Protein AF-A0A1F6KC08-F1 (afdb_monomer_lite)

Secondary structure (DSSP, 8-state):
---SHHHHHHHHHHHHHHHHHHHHHHHHHHHHHHHHHH--HHHHHHHHHHHHHHHHTTSS-HHHHHHHHHHHHHHHTTS---------------

Foldseek 3Di:
DDPDPVSVVVVVVVVVVCVVLVVLVVVLVVLLVVCLVPVDPVSLVVSLVSLVVCCVVVSDPPVVSVVSNVVSVVSNPVPDDDDDPPDDPDDDDD

pLDDT: mean 85.04, std 18.49, range [41.59, 97.5]

Sequence (94 aa):
MPVIKSAKKKLRKDRKREKENNKFENILKTLIKKAKKIKTEKAIIQAVRTADKAAKKRIIHKNKASRLKSQLYKLIAKTPKAAVKTTSKKTPKK

Radius of gyration: 20.34 Å; chains: 1; bounding box: 41×53×54 Å

Structure (mmCIF, N/CA/C/O backbone):
data_AF-A0A1F6KC08-F1
#
_entry.id   AF-A0A1F6KC08-F1
#
loop_
_atom_site.group_PDB
_atom_site.id
_atom_site.type_symbol
_atom_site.label_atom_id
_atom_site.label_alt_id
_atom_site.label_comp_id
_atom_site.label_asym_id
_atom_site.label_entity_id
_atom_site.label_seq_id
_atom_site.pdbx_PDB_ins_code
_atom_site.Cartn_x
_atom_site.Cartn_y
_atom_site.Cartn_z
_atom_site.occupancy
_atom_site.B_iso_or_equiv
_atom_site.auth_seq_id
_atom_site.auth_comp_id
_atom_site.auth_asym_id
_atom_site.auth_atom_id
_atom_site.pdbx_PDB_model_num
ATOM 1 N N . MET A 1 1 ? 8.601 -18.371 -22.245 1.00 74.50 1 MET A N 1
ATOM 2 C CA . MET A 1 1 ? 9.664 -17.344 -22.079 1.00 74.50 1 MET A CA 1
ATOM 3 C C . MET A 1 1 ? 9.393 -16.163 -23.007 1.00 74.50 1 MET A C 1
ATOM 5 O O . MET A 1 1 ? 8.761 -16.374 -24.034 1.00 74.50 1 MET A O 1
ATOM 9 N N . PRO A 1 2 ? 9.829 -14.932 -22.685 1.00 87.56 2 PRO A N 1
ATOM 10 C CA . PRO A 1 2 ? 9.613 -13.790 -23.566 1.00 87.56 2 PRO A CA 1
ATOM 11 C C . PRO A 1 2 ? 10.524 -13.879 -24.795 1.00 87.56 2 PRO A C 1
ATOM 13 O O . PRO A 1 2 ? 11.747 -13.868 -24.659 1.00 87.56 2 PRO A O 1
ATOM 16 N N . VAL A 1 3 ? 9.925 -13.934 -25.983 1.00 91.81 3 VAL A N 1
ATOM 17 C CA . VAL A 1 3 ? 10.651 -14.041 -27.259 1.00 91.81 3 VAL A CA 1
ATOM 18 C C . VAL A 1 3 ? 11.137 -12.660 -27.723 1.00 91.81 3 VAL A C 1
ATOM 20 O O . VAL A 1 3 ? 12.311 -12.470 -28.031 1.00 91.81 3 VAL A O 1
ATOM 23 N N . ILE A 1 4 ? 10.266 -11.650 -27.648 1.00 95.94 4 ILE A N 1
ATOM 24 C CA . ILE A 1 4 ? 10.526 -10.283 -28.126 1.00 95.94 4 ILE A CA 1
ATOM 25 C C . ILE A 1 4 ? 11.359 -9.480 -27.105 1.00 95.94 4 ILE A C 1
ATOM 27 O O . ILE A 1 4 ? 11.174 -9.596 -25.888 1.00 95.94 4 ILE A O 1
ATOM 31 N N . LYS A 1 5 ? 12.251 -8.596 -27.585 1.00 95.75 5 LYS A N 1
ATOM 32 C CA . LYS A 1 5 ? 13.104 -7.718 -26.748 1.00 95.75 5 LYS A CA 1
ATOM 33 C C . LYS A 1 5 ? 12.296 -6.901 -25.721 1.00 95.75 5 LYS A C 1
ATOM 35 O O . LYS A 1 5 ? 12.693 -6.794 -24.556 1.00 95.75 5 LYS A O 1
ATOM 40 N N . SER A 1 6 ? 11.140 -6.365 -26.122 1.00 95.56 6 SER A N 1
ATOM 41 C CA . SER A 1 6 ? 10.224 -5.608 -25.253 1.00 95.56 6 SER A CA 1
ATOM 42 C C . SER A 1 6 ? 9.660 -6.470 -24.119 1.00 95.56 6 SER A C 1
ATOM 44 O O . SER A 1 6 ? 9.638 -6.036 -22.965 1.00 95.56 6 SER A O 1
ATOM 46 N N . ALA A 1 7 ? 9.301 -7.720 -24.413 1.00 96.19 7 ALA A N 1
ATOM 47 C CA . ALA A 1 7 ? 8.785 -8.670 -23.438 1.00 96.19 7 ALA A CA 1
ATOM 48 C C . ALA A 1 7 ? 9.860 -9.063 -22.406 1.00 96.19 7 ALA A C 1
ATOM 50 O O . ALA A 1 7 ? 9.593 -9.060 -21.203 1.00 96.19 7 ALA A O 1
ATOM 51 N N . LYS A 1 8 ? 11.115 -9.276 -22.838 1.00 95.69 8 LYS A N 1
ATOM 52 C CA . LYS A 1 8 ? 12.259 -9.501 -21.928 1.00 95.69 8 LYS A CA 1
ATOM 53 C C . LYS A 1 8 ? 12.498 -8.295 -21.006 1.00 95.69 8 LYS A C 1
ATOM 55 O O . LYS A 1 8 ? 12.804 -8.452 -19.823 1.00 95.69 8 LYS A O 1
ATOM 60 N N . LYS A 1 9 ? 12.340 -7.066 -21.516 1.00 95.94 9 LYS A N 1
ATOM 61 C CA . LYS A 1 9 ? 12.429 -5.828 -20.713 1.00 95.94 9 LYS A CA 1
ATOM 62 C C . LYS A 1 9 ? 11.274 -5.708 -19.714 1.00 95.94 9 LYS A C 1
ATOM 64 O O . LYS A 1 9 ? 11.521 -5.341 -18.567 1.00 95.94 9 LYS A O 1
ATOM 69 N N . LYS A 1 10 ? 10.044 -6.029 -20.124 1.00 96.44 10 LYS A N 1
ATOM 70 C CA . LYS A 1 10 ? 8.860 -6.017 -19.255 1.00 96.44 10 LYS A CA 1
ATOM 71 C C . LYS A 1 10 ? 9.023 -6.985 -18.083 1.00 96.44 10 LYS A C 1
ATOM 73 O O . LYS A 1 10 ? 8.938 -6.544 -16.945 1.00 96.44 10 LYS A O 1
ATOM 78 N N . LEU A 1 11 ? 9.420 -8.231 -18.351 1.00 96.06 11 LEU A N 1
ATOM 79 C CA . LEU A 1 11 ? 9.671 -9.240 -17.316 1.00 96.06 11 LEU A CA 1
ATOM 80 C C . LEU A 1 11 ? 10.692 -8.762 -16.268 1.00 96.06 11 LEU A C 1
ATOM 82 O O . LEU A 1 11 ? 10.461 -8.910 -15.070 1.00 96.06 11 LEU A O 1
ATOM 86 N N . ARG A 1 12 ? 11.796 -8.126 -16.688 1.00 95.50 12 ARG A N 1
ATOM 87 C CA . ARG A 1 12 ? 12.783 -7.552 -15.751 1.00 95.50 12 ARG A CA 1
ATOM 88 C C . ARG A 1 12 ? 12.187 -6.447 -14.872 1.00 95.50 12 ARG A C 1
ATOM 90 O O . ARG A 1 12 ? 12.443 -6.417 -13.670 1.00 95.50 12 ARG A O 1
ATOM 97 N N . LYS A 1 13 ? 11.392 -5.544 -15.458 1.00 96.94 13 LYS A N 1
ATOM 98 C CA . LYS A 1 13 ? 10.722 -4.460 -14.719 1.00 96.94 13 LYS A CA 1
ATOM 99 C C . LYS A 1 13 ? 9.697 -5.002 -13.729 1.00 96.94 13 LYS A C 1
ATOM 101 O O . LYS A 1 13 ? 9.634 -4.516 -12.603 1.00 96.94 13 LYS A O 1
ATOM 106 N N . ASP A 1 14 ? 8.924 -5.998 -14.140 1.00 96.56 14 ASP A N 1
ATOM 107 C CA . ASP A 1 14 ? 7.856 -6.561 -13.323 1.00 96.56 14 ASP A CA 1
ATOM 108 C C . ASP A 1 14 ? 8.427 -7.297 -12.110 1.00 96.56 14 ASP A C 1
ATOM 110 O O . ASP A 1 14 ? 7.997 -7.007 -11.001 1.00 96.56 14 ASP A O 1
ATOM 114 N N . ARG A 1 15 ? 9.506 -8.081 -12.268 1.00 96.62 15 ARG A N 1
ATOM 115 C CA . ARG A 1 15 ? 10.229 -8.693 -11.132 1.00 96.62 15 ARG A CA 1
ATOM 116 C C . ARG A 1 15 ? 10.691 -7.668 -10.090 1.00 96.62 15 ARG A C 1
ATOM 118 O O . ARG A 1 15 ? 10.576 -7.897 -8.888 1.00 96.62 15 ARG A O 1
ATOM 125 N N . LYS A 1 16 ? 11.215 -6.519 -10.537 1.00 96.94 16 LYS A N 1
ATOM 126 C CA . LYS A 1 16 ? 11.648 -5.445 -9.626 1.00 96.94 16 LYS A CA 1
ATOM 127 C C . LYS A 1 16 ? 10.459 -4.850 -8.864 1.00 96.94 16 LYS A C 1
ATOM 129 O O . LYS A 1 16 ? 10.514 -4.730 -7.643 1.00 96.94 16 LYS A O 1
ATOM 134 N N . ARG A 1 17 ? 9.381 -4.514 -9.579 1.00 96.50 17 ARG A N 1
AT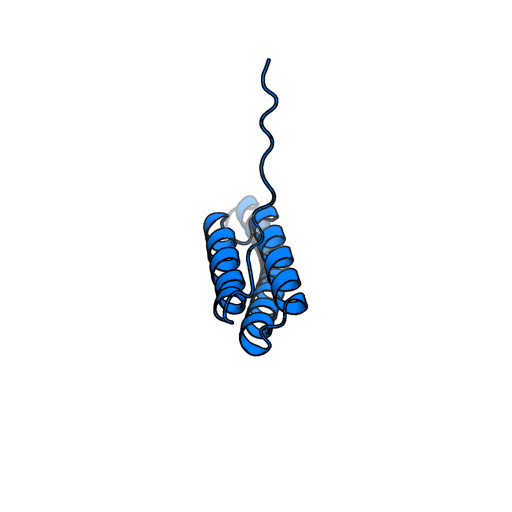OM 135 C CA . ARG A 1 17 ? 8.156 -3.949 -8.988 1.00 96.50 17 ARG A CA 1
ATOM 136 C C . ARG A 1 17 ? 7.484 -4.921 -8.031 1.00 96.50 17 ARG A C 1
ATOM 138 O O . ARG A 1 17 ? 7.040 -4.513 -6.968 1.00 96.50 17 ARG A O 1
ATOM 145 N N . GLU A 1 18 ? 7.431 -6.196 -8.394 1.00 96.81 18 GLU A N 1
ATOM 146 C CA . GLU A 1 18 ? 6.870 -7.259 -7.569 1.00 96.81 18 GLU A CA 1
ATO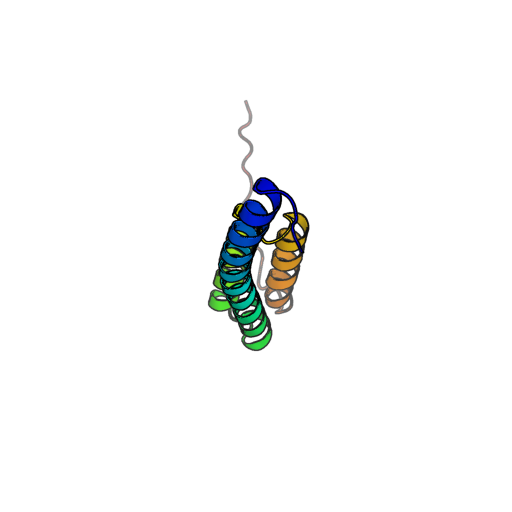M 147 C C . GLU A 1 18 ? 7.606 -7.356 -6.231 1.00 96.81 18 GLU A C 1
ATOM 149 O O . GLU A 1 18 ? 6.967 -7.327 -5.185 1.00 96.81 18 GLU A O 1
ATOM 154 N N . LYS A 1 19 ? 8.945 -7.350 -6.232 1.00 96.88 19 LYS A N 1
ATOM 155 C CA . LYS A 1 19 ? 9.740 -7.360 -4.994 1.00 96.88 19 LYS A CA 1
ATOM 156 C C . LYS A 1 19 ? 9.413 -6.172 -4.078 1.00 96.88 19 LYS A C 1
ATOM 158 O O . LYS A 1 19 ? 9.242 -6.344 -2.869 1.00 96.88 19 LYS A O 1
ATOM 163 N N . GLU A 1 20 ? 9.314 -4.969 -4.641 1.00 95.75 20 GLU A N 1
ATOM 164 C CA . GLU A 1 20 ? 8.987 -3.746 -3.895 1.00 95.75 20 GLU A CA 1
ATOM 165 C C . GLU A 1 20 ? 7.542 -3.761 -3.363 1.00 95.75 20 GLU A C 1
ATOM 167 O O . GLU A 1 20 ? 7.301 -3.440 -2.193 1.00 95.75 20 GLU A O 1
ATOM 172 N N . ASN A 1 21 ? 6.590 -4.197 -4.191 1.00 96.12 21 ASN A N 1
ATOM 173 C CA . ASN A 1 21 ? 5.181 -4.321 -3.828 1.00 96.12 21 ASN A CA 1
ATOM 174 C C . ASN A 1 21 ? 4.978 -5.376 -2.739 1.00 96.12 21 ASN A C 1
ATOM 176 O O . ASN A 1 21 ? 4.312 -5.088 -1.746 1.00 96.12 21 ASN A O 1
ATOM 180 N N . ASN A 1 22 ? 5.618 -6.541 -2.860 1.00 96.19 22 ASN 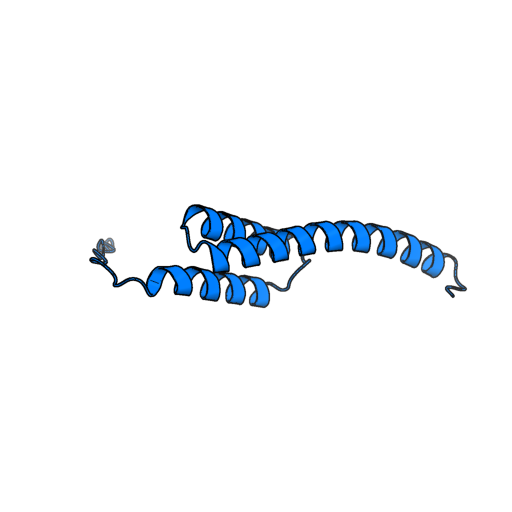A N 1
ATOM 181 C CA . ASN A 1 22 ? 5.551 -7.622 -1.878 1.00 96.19 22 ASN A CA 1
ATOM 182 C C . ASN A 1 22 ? 6.091 -7.171 -0.518 1.00 96.19 22 ASN A C 1
ATOM 184 O O . ASN A 1 22 ? 5.471 -7.436 0.514 1.00 96.19 22 ASN A O 1
ATOM 188 N N . LYS A 1 23 ? 7.201 -6.417 -0.493 1.00 95.81 23 LYS A N 1
ATOM 189 C CA . LYS A 1 23 ? 7.731 -5.828 0.748 1.00 95.81 23 LYS A CA 1
ATOM 190 C C . LYS A 1 23 ? 6.681 -4.949 1.430 1.00 95.81 23 LYS A C 1
ATOM 192 O O . LYS A 1 23 ? 6.440 -5.084 2.630 1.00 95.81 23 LYS A O 1
ATOM 197 N N . PHE A 1 24 ? 6.037 -4.064 0.674 1.00 95.31 24 PHE A N 1
ATOM 198 C CA . PHE A 1 24 ? 5.032 -3.157 1.220 1.00 95.31 24 PHE A CA 1
ATOM 199 C C . PHE A 1 24 ? 3.739 -3.881 1.628 1.00 95.31 24 PHE A C 1
ATOM 201 O O . PHE A 1 24 ? 3.161 -3.578 2.673 1.00 95.31 24 PHE A O 1
ATOM 208 N N . GLU A 1 25 ? 3.301 -4.869 0.848 1.00 94.88 25 GLU A N 1
ATOM 209 C CA . GLU A 1 25 ? 2.128 -5.684 1.157 1.00 94.88 25 GLU A CA 1
ATOM 210 C C . GLU A 1 25 ? 2.330 -6.492 2.446 1.00 94.88 25 GLU A C 1
ATOM 212 O O . GLU A 1 25 ? 1.426 -6.566 3.281 1.00 94.88 25 GLU A O 1
ATOM 217 N N . ASN A 1 26 ? 3.530 -7.031 2.665 1.00 96.69 26 ASN A N 1
ATOM 218 C CA . ASN A 1 26 ? 3.881 -7.739 3.895 1.00 96.69 26 ASN A CA 1
ATOM 219 C C . ASN A 1 26 ? 3.871 -6.811 5.117 1.00 96.69 26 ASN A C 1
ATOM 221 O O . ASN A 1 26 ? 3.332 -7.173 6.167 1.00 96.69 26 ASN A O 1
ATOM 225 N N . ILE A 1 27 ? 4.382 -5.584 4.981 1.00 95.88 27 ILE A N 1
ATOM 226 C CA . ILE A 1 27 ? 4.283 -4.561 6.035 1.00 95.88 27 ILE A CA 1
ATOM 227 C C . ILE A 1 27 ? 2.810 -4.264 6.353 1.00 95.88 27 ILE A C 1
ATOM 229 O O . ILE A 1 27 ? 2.412 -4.252 7.516 1.00 95.88 27 ILE A O 1
ATOM 233 N N . LEU A 1 28 ? 1.965 -4.098 5.336 1.00 95.31 28 LEU A N 1
ATOM 234 C CA . LEU A 1 28 ? 0.533 -3.875 5.536 1.00 95.31 28 LEU A CA 1
ATOM 235 C C . LEU A 1 28 ? -0.135 -5.064 6.249 1.00 95.31 28 LEU A C 1
ATOM 237 O O . LEU A 1 28 ? -0.867 -4.870 7.221 1.00 95.31 28 LEU A O 1
ATOM 241 N N . LYS A 1 29 ? 0.142 -6.302 5.820 1.00 95.69 29 LYS A N 1
ATOM 242 C CA . LYS A 1 29 ? -0.398 -7.525 6.441 1.00 95.69 29 LYS A CA 1
ATOM 243 C C . LYS A 1 29 ? 0.013 -7.642 7.908 1.00 95.69 29 LYS A C 1
ATOM 245 O O . LYS A 1 29 ? -0.827 -7.951 8.753 1.00 95.69 29 LYS A O 1
ATOM 250 N N . THR A 1 30 ? 1.282 -7.388 8.224 1.00 96.88 30 THR A N 1
ATOM 251 C CA . THR A 1 30 ? 1.796 -7.465 9.601 1.00 96.88 30 THR A CA 1
ATOM 252 C C . THR A 1 30 ? 1.170 -6.401 10.499 1.00 96.88 30 THR A C 1
ATOM 254 O O . THR A 1 30 ? 0.724 -6.733 11.596 1.00 96.88 30 THR A O 1
ATOM 257 N N . LEU A 1 31 ? 1.045 -5.156 10.032 1.00 94.75 31 LEU A N 1
ATOM 258 C CA . LEU A 1 31 ? 0.401 -4.083 10.794 1.00 94.75 31 LEU A CA 1
ATOM 259 C C . LEU A 1 31 ? -1.086 -4.350 11.036 1.00 94.75 31 LEU A C 1
ATOM 261 O O . LEU A 1 31 ? -1.559 -4.158 12.152 1.00 94.75 31 LEU A O 1
ATOM 265 N N . ILE A 1 32 ? -1.813 -4.869 10.043 1.00 94.94 32 ILE A N 1
ATOM 266 C CA . ILE A 1 32 ? -3.219 -5.261 10.223 1.00 94.94 32 ILE A CA 1
ATOM 267 C C . ILE A 1 32 ? -3.340 -6.399 11.242 1.00 94.94 32 ILE A C 1
ATOM 269 O O . ILE A 1 32 ? -4.216 -6.350 12.105 1.00 94.94 32 ILE A O 1
ATOM 273 N N . LYS A 1 33 ? -2.464 -7.412 11.180 1.00 94.50 33 LYS A N 1
ATOM 274 C CA . LYS A 1 33 ? -2.433 -8.492 12.181 1.00 94.50 33 LYS A CA 1
ATOM 275 C C . LYS A 1 33 ? -2.173 -7.937 13.586 1.00 94.50 33 LYS A C 1
ATOM 277 O O . LYS A 1 33 ? -2.892 -8.302 14.512 1.00 94.50 33 LYS A O 1
ATOM 282 N N . LYS A 1 34 ? -1.199 -7.032 13.743 1.00 92.44 34 LYS A N 1
ATOM 283 C CA . LYS A 1 34 ? -0.894 -6.372 15.025 1.00 92.44 34 LYS A CA 1
ATOM 284 C C . LYS A 1 34 ? -2.084 -5.562 15.546 1.00 92.44 34 LYS A C 1
ATOM 286 O O . LYS A 1 34 ? -2.473 -5.741 16.694 1.00 92.44 34 LYS A O 1
ATOM 291 N N . ALA A 1 35 ? -2.706 -4.747 14.694 1.00 91.69 35 ALA A N 1
ATOM 292 C CA . ALA A 1 35 ? -3.870 -3.938 15.051 1.00 91.69 35 ALA A CA 1
ATOM 293 C C . ALA A 1 35 ? -5.060 -4.797 15.513 1.00 91.69 35 ALA A C 1
ATOM 295 O O . ALA A 1 35 ? -5.712 -4.460 16.496 1.00 91.69 35 ALA A O 1
ATOM 296 N N . LYS A 1 36 ? -5.306 -5.941 14.860 1.00 89.69 36 LYS A N 1
ATOM 297 C CA . LYS A 1 36 ? -6.366 -6.883 15.259 1.00 89.69 36 LYS A CA 1
ATOM 298 C C . LYS A 1 36 ? -6.100 -7.573 16.600 1.00 89.69 36 LYS A C 1
ATOM 300 O O . LYS A 1 36 ? -7.055 -7.830 17.327 1.00 89.69 36 LYS A O 1
ATOM 305 N N . LYS A 1 37 ? -4.836 -7.886 16.906 1.00 90.38 37 LYS A N 1
ATOM 306 C CA . LYS A 1 37 ? -4.440 -8.545 18.161 1.00 90.38 37 LYS A CA 1
ATOM 307 C C . LYS A 1 37 ? -4.470 -7.585 19.349 1.00 90.38 37 LYS A C 1
ATOM 309 O O . LYS A 1 37 ? -5.119 -7.874 20.341 1.00 90.38 37 LYS A O 1
ATOM 314 N N . ILE A 1 38 ? -3.776 -6.454 19.229 1.00 86.88 38 ILE A N 1
ATOM 315 C CA . ILE A 1 38 ? -3.523 -5.534 20.348 1.00 86.88 38 ILE A CA 1
ATOM 316 C C . ILE A 1 38 ? -4.709 -4.580 20.568 1.00 86.88 38 ILE A C 1
ATOM 318 O O . ILE A 1 38 ? -4.955 -4.160 21.690 1.00 86.88 38 ILE A O 1
ATOM 322 N N . LYS A 1 39 ? -5.453 -4.237 19.503 1.00 85.75 39 LYS A N 1
ATOM 323 C CA . LYS A 1 39 ? -6.621 -3.332 19.529 1.00 85.75 39 LYS A CA 1
ATOM 324 C C . LYS A 1 39 ? -6.363 -1.946 20.144 1.00 85.75 39 LYS A C 1
ATOM 326 O O . LYS A 1 39 ? -7.302 -1.254 20.517 1.00 85.75 39 LYS A O 1
ATOM 331 N N . THR A 1 40 ? -5.110 -1.502 20.200 1.00 87.62 40 THR A N 1
ATOM 332 C CA . THR A 1 40 ? -4.764 -0.144 20.634 1.00 87.62 40 THR A CA 1
ATOM 333 C C . THR A 1 40 ? -4.978 0.870 19.516 1.00 87.62 40 THR A C 1
ATOM 335 O O . THR A 1 40 ? -4.735 0.593 18.336 1.00 87.62 40 THR A O 1
ATOM 338 N N . GLU A 1 41 ? -5.361 2.090 19.891 1.00 87.50 41 GLU A N 1
ATOM 339 C CA . GLU A 1 41 ? -5.585 3.192 18.947 1.00 87.50 41 GLU A CA 1
ATOM 340 C C . GLU A 1 41 ? -4.345 3.484 18.096 1.00 87.50 41 GLU A C 1
ATOM 342 O O . GLU A 1 41 ? -4.438 3.598 16.874 1.00 87.50 41 GLU A O 1
ATOM 347 N N . LYS A 1 42 ? -3.156 3.509 18.716 1.00 90.00 42 LYS A N 1
ATOM 348 C CA . LYS A 1 42 ? -1.879 3.748 18.023 1.00 90.00 42 LYS A CA 1
ATOM 349 C C . LYS A 1 42 ? -1.627 2.723 16.909 1.00 90.00 42 LYS A C 1
ATOM 351 O O . LYS A 1 42 ? -1.280 3.103 15.788 1.00 90.00 42 LYS A O 1
ATOM 356 N N . ALA A 1 43 ? -1.846 1.435 17.188 1.00 90.38 43 ALA A N 1
ATOM 357 C CA . ALA A 1 43 ? -1.653 0.365 16.208 1.00 90.38 43 ALA A CA 1
ATOM 358 C C . ALA A 1 43 ? -2.666 0.455 15.056 1.00 90.38 43 ALA A C 1
ATOM 360 O O . ALA A 1 43 ? -2.319 0.233 13.893 1.00 90.38 43 ALA A O 1
ATOM 361 N N . ILE A 1 44 ? -3.909 0.828 15.364 1.00 91.19 44 ILE A N 1
ATOM 362 C CA . ILE A 1 44 ? -4.972 0.997 14.371 1.00 91.19 44 ILE A CA 1
ATOM 363 C C . ILE A 1 44 ? -4.697 2.204 13.473 1.00 91.19 44 ILE A C 1
ATOM 365 O O . ILE A 1 44 ? -4.754 2.068 12.251 1.00 91.19 44 ILE A O 1
ATOM 369 N N . ILE A 1 45 ? -4.306 3.348 14.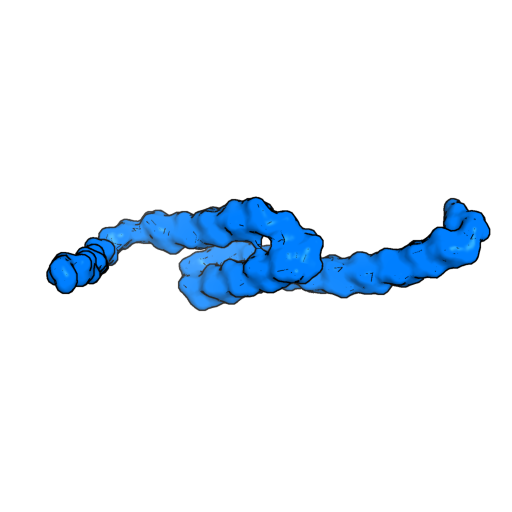037 1.00 92.69 45 ILE A N 1
ATOM 370 C CA . ILE A 1 45 ? -3.930 4.543 13.268 1.00 92.69 45 ILE A CA 1
ATOM 371 C C . ILE A 1 45 ? -2.765 4.224 12.323 1.00 92.69 45 ILE A C 1
ATOM 373 O O . ILE A 1 45 ? -2.792 4.606 11.150 1.00 92.69 45 ILE A O 1
ATOM 377 N N . GLN A 1 46 ? -1.759 3.482 12.791 1.00 93.69 46 GLN A N 1
ATOM 378 C CA . GLN A 1 46 ? -0.629 3.070 11.957 1.00 93.69 46 GLN A CA 1
ATOM 379 C C . GLN A 1 46 ? -1.061 2.142 10.807 1.00 93.69 46 GLN A C 1
ATOM 381 O O . GLN A 1 46 ? -0.631 2.328 9.662 1.00 93.69 46 GLN A O 1
ATOM 386 N N . ALA A 1 47 ? -1.940 1.173 11.076 1.00 94.44 47 ALA A N 1
ATOM 387 C CA . ALA A 1 47 ? -2.486 0.276 10.058 1.00 94.44 47 ALA A CA 1
ATOM 388 C C . ALA A 1 47 ? -3.359 1.022 9.029 1.00 94.44 47 ALA A C 1
ATOM 390 O O . ALA A 1 47 ? -3.254 0.773 7.829 1.00 94.44 47 ALA A O 1
ATOM 391 N N . VAL A 1 48 ? -4.166 1.993 9.466 1.00 94.88 48 VAL A N 1
ATOM 392 C CA . VAL A 1 48 ? -4.991 2.827 8.579 1.00 94.88 48 VAL A CA 1
ATOM 393 C C . VAL A 1 48 ? -4.118 3.705 7.680 1.00 94.88 48 VAL A C 1
ATOM 395 O O . VAL A 1 48 ? -4.275 3.685 6.459 1.00 94.88 48 VAL A O 1
ATOM 398 N N . ARG A 1 49 ? -3.131 4.407 8.254 1.00 95.31 49 ARG A N 1
ATOM 399 C CA . ARG A 1 49 ? -2.187 5.244 7.491 1.00 95.31 49 ARG A CA 1
ATOM 400 C C . ARG A 1 49 ? -1.444 4.442 6.425 1.00 95.31 49 ARG A C 1
ATOM 402 O O . ARG A 1 49 ? -1.210 4.933 5.321 1.00 95.31 49 ARG A O 1
ATOM 409 N N . THR A 1 50 ? -1.043 3.213 6.743 1.00 96.00 50 THR A N 1
ATOM 410 C CA . THR A 1 50 ? -0.342 2.346 5.787 1.00 96.00 50 THR A CA 1
ATOM 411 C C . THR A 1 50 ? -1.271 1.776 4.718 1.00 96.00 50 THR A C 1
ATOM 413 O O . THR A 1 50 ? -0.861 1.719 3.559 1.00 96.00 50 THR A O 1
ATOM 416 N N . ALA A 1 51 ? -2.524 1.453 5.050 1.00 95.44 51 ALA A N 1
ATOM 417 C CA . ALA A 1 51 ? -3.540 1.061 4.072 1.00 95.44 51 ALA A CA 1
ATOM 418 C C . ALA A 1 51 ? -3.839 2.177 3.056 1.00 95.44 51 ALA A C 1
ATOM 420 O O . ALA A 1 51 ? -3.879 1.919 1.853 1.00 95.44 51 ALA A O 1
ATOM 421 N N . ASP A 1 52 ? -3.958 3.426 3.506 1.00 95.75 52 ASP A N 1
ATOM 422 C CA . ASP A 1 52 ? -4.180 4.563 2.605 1.00 95.75 52 ASP A CA 1
ATOM 423 C C . ASP A 1 52 ? -2.963 4.813 1.694 1.00 95.75 52 ASP A C 1
ATOM 425 O O . ASP A 1 52 ? -3.107 5.039 0.490 1.00 95.75 52 ASP A O 1
ATOM 429 N N . LYS A 1 53 ? -1.738 4.684 2.228 1.00 96.00 53 LYS A N 1
ATOM 430 C CA . LYS A 1 53 ? -0.507 4.739 1.416 1.00 96.00 53 LYS A CA 1
ATOM 431 C C . LYS A 1 53 ? -0.453 3.609 0.380 1.00 96.00 53 LYS A C 1
ATOM 433 O O . LYS A 1 53 ? -0.017 3.849 -0.746 1.00 96.00 53 LYS A O 1
ATOM 438 N N . ALA A 1 54 ? -0.915 2.407 0.729 1.00 95.75 54 ALA A N 1
ATOM 439 C CA . ALA A 1 54 ? -1.011 1.275 -0.196 1.00 95.75 54 ALA A CA 1
ATOM 440 C C . ALA A 1 54 ? -1.952 1.578 -1.369 1.00 95.75 54 ALA A C 1
ATOM 442 O O . ALA A 1 54 ? -1.636 1.252 -2.514 1.00 95.75 54 ALA A O 1
ATOM 443 N N . ALA A 1 55 ? -3.084 2.228 -1.085 1.00 96.81 55 ALA A N 1
ATOM 444 C CA . ALA A 1 55 ? -4.042 2.651 -2.100 1.00 96.81 55 ALA A CA 1
ATOM 445 C C . ALA A 1 55 ? -3.470 3.749 -3.003 1.00 96.81 55 ALA A C 1
ATOM 447 O O . ALA A 1 55 ? -3.573 3.648 -4.224 1.00 96.81 55 ALA A O 1
ATOM 448 N N . LYS A 1 56 ? -2.791 4.753 -2.425 1.00 95.94 56 LYS A N 1
ATOM 449 C CA . LYS A 1 56 ? -2.123 5.818 -3.195 1.00 95.94 56 LYS A CA 1
ATOM 450 C C . LYS A 1 56 ? -1.076 5.252 -4.159 1.00 95.94 56 LYS A C 1
ATOM 452 O O . LYS A 1 56 ? -0.988 5.696 -5.298 1.00 95.94 56 LYS A O 1
ATOM 457 N N . LYS A 1 57 ? -0.324 4.234 -3.726 1.00 94.06 57 LYS A N 1
ATOM 458 C CA . LYS A 1 57 ? 0.655 3.509 -4.557 1.00 94.06 57 LYS A CA 1
ATOM 459 C C . LYS A 1 57 ? 0.033 2.478 -5.509 1.00 94.06 57 LYS A C 1
ATOM 461 O O . LYS A 1 57 ? 0.771 1.802 -6.214 1.00 94.06 57 LYS A O 1
ATOM 466 N N . ARG A 1 58 ? -1.299 2.338 -5.529 1.00 95.31 58 ARG A N 1
ATOM 467 C CA . ARG A 1 58 ? -2.048 1.347 -6.325 1.00 95.31 58 ARG A CA 1
ATOM 468 C C . ARG A 1 58 ? -1.646 -0.113 -6.063 1.00 95.31 58 ARG A C 1
ATOM 470 O O . ARG A 1 58 ? -1.858 -0.968 -6.912 1.00 95.31 58 ARG A O 1
ATOM 477 N N . ILE A 1 59 ? -1.110 -0.410 -4.877 1.00 95.19 59 ILE A N 1
ATOM 478 C CA . ILE A 1 59 ? -0.792 -1.784 -4.446 1.00 95.19 59 ILE A CA 1
ATOM 479 C C . ILE A 1 59 ? -2.080 -2.512 -4.040 1.00 95.19 59 ILE A C 1
ATOM 481 O O . ILE A 1 59 ? -2.250 -3.699 -4.297 1.00 95.19 59 ILE A O 1
ATOM 485 N N . ILE A 1 60 ? -3.023 -1.787 -3.430 1.00 95.19 60 ILE A N 1
ATOM 486 C CA . ILE A 1 60 ? -4.385 -2.266 -3.180 1.00 95.19 60 ILE A CA 1
ATOM 487 C C . ILE A 1 60 ? -5.398 -1.326 -3.824 1.00 95.19 60 ILE A C 1
ATOM 489 O O . ILE A 1 60 ? -5.168 -0.122 -3.930 1.00 95.19 60 ILE A O 1
ATOM 493 N N . HIS A 1 61 ? -6.553 -1.863 -4.207 1.00 97.31 61 HIS A N 1
ATOM 494 C CA . HIS A 1 61 ? -7.647 -1.042 -4.713 1.00 97.31 61 HIS A CA 1
ATOM 495 C C . HIS A 1 61 ? -8.210 -0.117 -3.619 1.00 97.31 61 HIS A C 1
ATOM 497 O O . HIS A 1 61 ? -8.301 -0.513 -2.451 1.00 97.31 61 HIS A O 1
ATOM 503 N N . LYS A 1 62 ? -8.675 1.078 -4.007 1.00 96.69 62 LYS A N 1
ATOM 504 C CA . LYS A 1 62 ? -9.283 2.071 -3.099 1.00 96.69 62 LYS A CA 1
ATOM 505 C C . LYS A 1 62 ? -10.394 1.471 -2.228 1.00 96.69 62 LYS A C 1
ATOM 507 O O . LYS A 1 62 ? -10.383 1.641 -1.016 1.00 96.69 62 LYS A O 1
ATOM 512 N N . ASN A 1 63 ? -11.261 0.639 -2.808 1.00 97.50 63 ASN A N 1
ATOM 513 C CA . ASN A 1 63 ? -12.355 -0.007 -2.070 1.00 97.50 63 ASN A CA 1
ATOM 514 C C . ASN A 1 63 ? -11.842 -1.010 -1.025 1.00 97.50 63 ASN A C 1
ATOM 516 O O . ASN A 1 63 ? -12.432 -1.146 0.045 1.00 97.50 63 ASN A O 1
ATOM 520 N N . LYS A 1 64 ? -10.727 -1.703 -1.304 1.00 96.56 64 LYS A N 1
ATOM 521 C CA . LYS A 1 64 ? -10.100 -2.609 -0.331 1.00 96.56 64 LYS A CA 1
ATOM 522 C C . LYS A 1 64 ? -9.536 -1.810 0.842 1.00 96.56 64 LYS A C 1
ATOM 524 O O . LYS A 1 64 ? -9.740 -2.215 1.982 1.00 96.56 64 LYS A O 1
ATOM 529 N N . ALA A 1 65 ? -8.899 -0.669 0.581 1.00 96.81 65 ALA A N 1
ATOM 530 C CA . ALA A 1 65 ? -8.433 0.229 1.636 1.00 96.81 65 ALA A CA 1
ATOM 531 C C . ALA A 1 65 ? -9.594 0.779 2.479 1.00 96.81 65 ALA A C 1
ATOM 533 O O . ALA A 1 65 ? -9.552 0.663 3.702 1.00 96.81 65 ALA A O 1
ATOM 534 N N . SER A 1 66 ? -10.670 1.264 1.849 1.00 96.69 66 SER A N 1
ATOM 535 C CA . SER A 1 66 ? -11.872 1.741 2.550 1.00 96.69 66 SER A CA 1
ATOM 536 C C . SER A 1 66 ? -12.511 0.650 3.412 1.00 96.69 66 SER A C 1
ATOM 538 O O . SER A 1 66 ? -12.863 0.895 4.567 1.00 96.69 66 SER A O 1
ATOM 540 N N . ARG A 1 67 ? -12.595 -0.584 2.895 1.00 96.31 67 ARG A N 1
ATOM 541 C CA . ARG A 1 67 ? -13.103 -1.736 3.653 1.00 96.31 67 ARG A CA 1
ATOM 542 C C . ARG A 1 67 ? -12.237 -2.032 4.874 1.00 96.31 67 ARG A C 1
ATOM 544 O O . ARG A 1 67 ? -12.771 -2.205 5.965 1.00 96.31 67 ARG A O 1
ATOM 551 N N . LEU A 1 68 ? -10.914 -2.067 4.708 1.00 95.00 68 LEU A N 1
ATOM 552 C CA . LEU A 1 68 ? -9.980 -2.303 5.812 1.00 95.00 68 LEU A CA 1
ATOM 553 C C . LEU A 1 68 ? -10.065 -1.196 6.867 1.00 95.00 68 LEU A C 1
ATOM 555 O O . LEU A 1 68 ? -10.130 -1.498 8.055 1.00 95.00 68 LEU A O 1
ATOM 559 N N . LYS A 1 69 ? -10.136 0.068 6.441 1.00 93.25 69 LYS A N 1
ATOM 560 C CA . LYS A 1 69 ? -10.326 1.223 7.324 1.00 93.25 69 LYS A CA 1
ATOM 561 C C . LYS A 1 69 ? -11.603 1.078 8.159 1.00 93.25 69 LYS A C 1
ATOM 563 O O . LYS A 1 69 ? -11.539 1.155 9.381 1.00 93.25 69 LYS A O 1
ATOM 568 N N . SER A 1 70 ? -12.737 0.777 7.522 1.00 94.25 70 SER A N 1
ATOM 569 C CA . SER A 1 70 ? -14.013 0.545 8.217 1.00 94.25 70 SER A CA 1
ATOM 570 C C . SER A 1 70 ? -13.926 -0.611 9.221 1.00 94.25 70 SER A C 1
ATOM 572 O O . SER A 1 70 ? -14.338 -0.466 10.371 1.00 94.25 70 SER A O 1
ATOM 574 N N . GLN A 1 71 ? -13.342 -1.747 8.821 1.00 92.62 71 GLN A N 1
ATOM 575 C CA . GLN A 1 71 ? -13.177 -2.907 9.701 1.00 92.62 71 GLN A CA 1
ATOM 576 C C . GLN A 1 71 ? -12.318 -2.593 10.929 1.00 92.62 71 GLN A C 1
ATOM 578 O O . GLN A 1 71 ? -12.665 -3.022 12.024 1.00 92.62 71 GLN A O 1
ATOM 583 N N . LEU A 1 72 ? -11.221 -1.849 10.764 1.00 91.56 72 LEU A N 1
ATOM 584 C CA . LEU A 1 72 ? -10.332 -1.497 11.871 1.00 91.56 72 LEU A CA 1
ATOM 585 C C . LEU A 1 72 ? -11.001 -0.546 12.870 1.00 91.56 72 LEU A C 1
ATOM 587 O O . LEU A 1 72 ? -10.889 -0.768 14.071 1.00 91.56 72 LEU A O 1
ATOM 591 N N . TYR A 1 73 ? -11.748 0.457 12.403 1.00 90.69 73 TYR A N 1
ATOM 592 C CA . TYR A 1 73 ? -12.466 1.365 13.305 1.00 90.69 73 TYR A CA 1
ATOM 593 C C . TYR A 1 73 ? -13.587 0.672 14.087 1.00 90.69 73 TYR A C 1
ATOM 595 O O . TYR A 1 73 ? -13.804 0.983 15.258 1.00 90.69 73 TYR A O 1
ATOM 603 N N . LYS A 1 74 ? -14.255 -0.321 13.488 1.00 89.00 74 LYS A N 1
ATOM 604 C CA . LYS A 1 74 ? -15.261 -1.136 14.189 1.00 89.00 74 LYS A CA 1
ATOM 605 C C . LYS A 1 74 ? -14.688 -1.910 15.382 1.00 89.00 74 LYS A C 1
ATOM 607 O O . LYS A 1 74 ? -15.439 -2.219 16.299 1.00 89.00 74 LYS A O 1
ATOM 612 N N . LEU A 1 75 ? -13.386 -2.215 15.390 1.00 82.69 75 LEU A N 1
ATOM 613 C CA . LEU A 1 75 ? -12.745 -2.911 16.513 1.00 82.69 75 LEU A CA 1
ATOM 614 C C . LEU A 1 75 ? -12.651 -2.041 17.771 1.00 82.69 75 LEU A C 1
ATOM 616 O O . LEU A 1 75 ? -12.702 -2.591 18.864 1.00 82.69 75 LEU A O 1
ATOM 620 N N . ILE A 1 76 ? -12.541 -0.717 17.613 1.00 77.50 76 ILE A N 1
ATOM 621 C CA . ILE A 1 76 ? -12.544 0.240 18.731 1.00 77.50 76 ILE A CA 1
ATOM 622 C C . ILE A 1 76 ? -13.984 0.550 19.136 1.00 77.50 76 ILE A C 1
ATOM 624 O O . ILE A 1 76 ? -14.314 0.510 20.307 1.00 77.50 76 ILE A O 1
ATOM 628 N N . ALA A 1 77 ? -14.883 0.776 18.173 1.00 68.12 77 ALA A N 1
ATOM 629 C CA . ALA A 1 77 ? -16.262 1.188 18.455 1.00 68.12 77 ALA A CA 1
ATOM 630 C C . ALA A 1 77 ? -17.134 0.135 19.177 1.00 68.12 77 ALA A C 1
ATOM 632 O O . ALA A 1 77 ? -18.285 0.428 19.494 1.00 68.12 77 ALA A O 1
ATOM 633 N N . LYS A 1 78 ? -16.625 -1.089 19.383 1.00 60.38 78 LYS A N 1
ATOM 634 C CA . LYS A 1 78 ? -17.313 -2.157 20.122 1.00 60.38 78 LYS A CA 1
ATOM 635 C C . LYS A 1 78 ? -17.025 -2.123 21.631 1.00 60.38 78 LYS A C 1
ATOM 637 O O . LYS A 1 78 ? -17.670 -2.864 22.364 1.00 60.38 78 LYS A O 1
ATOM 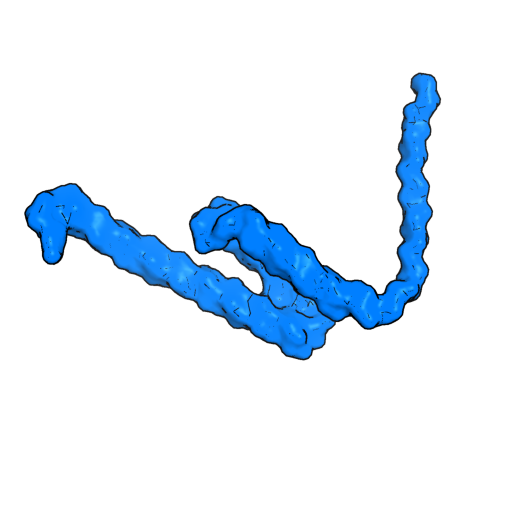642 N N . THR A 1 79 ? -16.101 -1.278 22.102 1.00 53.00 79 THR A N 1
ATOM 643 C CA . THR A 1 79 ? -16.106 -0.850 23.507 1.00 53.00 79 THR A CA 1
ATOM 644 C C . THR A 1 79 ? -17.223 0.189 23.662 1.00 53.00 79 THR A C 1
ATOM 646 O O . THR A 1 79 ? -17.387 1.026 22.769 1.00 53.00 79 THR A O 1
ATOM 649 N N . PRO A 1 80 ? -18.074 0.104 24.700 1.00 46.88 80 PRO A N 1
ATOM 650 C CA . PRO A 1 80 ? -19.265 0.941 24.808 1.00 46.88 80 PRO A CA 1
ATOM 651 C C . PRO A 1 80 ? -18.887 2.420 24.688 1.00 46.88 80 PRO A C 1
ATOM 653 O O . PRO A 1 80 ? -18.007 2.915 25.390 1.00 46.88 80 PRO A O 1
ATOM 656 N N . LYS A 1 81 ? -19.534 3.108 23.741 1.00 45.66 81 LYS A N 1
ATOM 657 C CA . LYS A 1 81 ? -19.362 4.537 23.481 1.00 45.66 81 LYS A CA 1
ATOM 658 C C . LYS A 1 81 ? -19.721 5.327 24.740 1.00 45.66 81 LYS A C 1
ATOM 660 O O . LYS A 1 81 ? -20.894 5.602 24.975 1.00 45.66 81 LYS A O 1
ATOM 665 N N . ALA A 1 82 ? -18.724 5.759 25.501 1.00 45.44 82 ALA A N 1
ATOM 666 C CA . ALA A 1 82 ? -18.888 6.921 26.358 1.00 45.44 82 ALA A CA 1
ATOM 667 C C . ALA A 1 82 ? -19.059 8.154 25.447 1.00 45.44 82 ALA A C 1
ATOM 669 O O . ALA A 1 82 ? -18.137 8.547 24.738 1.00 45.44 82 ALA A O 1
ATOM 670 N N . ALA A 1 83 ? -20.282 8.688 25.422 1.00 47.12 83 ALA A N 1
ATOM 671 C CA . ALA A 1 83 ? -20.672 10.042 25.022 1.00 47.12 83 ALA A CA 1
ATOM 672 C C . ALA A 1 83 ? -20.026 10.635 23.746 1.00 47.12 83 ALA A C 1
ATOM 674 O O . ALA A 1 83 ? -19.042 11.374 23.793 1.00 47.12 83 ALA A O 1
ATOM 675 N N . VAL A 1 84 ? -20.683 10.445 22.596 1.00 46.69 84 VAL A N 1
ATOM 676 C CA . VAL A 1 84 ? -20.500 11.341 21.444 1.00 46.69 84 VAL A CA 1
ATOM 677 C C . VAL A 1 84 ? -21.175 12.675 21.778 1.00 46.69 84 VAL A C 1
ATOM 679 O O . VAL A 1 84 ? -22.378 12.828 21.595 1.00 46.69 84 VAL A O 1
ATOM 682 N N . LYS A 1 85 ? -20.400 13.648 22.273 1.00 41.59 85 LYS A N 1
ATOM 683 C CA . LYS A 1 85 ? -20.793 15.062 22.253 1.00 41.59 85 LYS A CA 1
ATOM 684 C C . LYS A 1 85 ? -20.776 15.522 20.795 1.00 41.59 85 LYS A C 1
ATOM 686 O O . LYS A 1 85 ? -19.717 15.747 20.215 1.00 41.59 85 LYS A O 1
ATOM 691 N N . THR A 1 86 ? -21.949 15.619 20.186 1.00 42.69 86 THR A N 1
ATOM 692 C CA . THR A 1 86 ? -22.152 16.323 18.920 1.00 42.69 86 THR A CA 1
ATOM 693 C C . THR A 1 86 ? -21.855 17.805 19.137 1.00 42.69 86 THR A C 1
ATOM 695 O O . THR A 1 86 ? -22.682 18.522 19.696 1.00 42.69 86 THR A O 1
ATOM 698 N N . THR A 1 87 ? -20.685 18.288 18.718 1.00 43.03 87 THR A N 1
ATOM 699 C CA . THR A 1 87 ? -20.501 19.727 18.527 1.00 43.03 87 THR A CA 1
ATOM 700 C C . THR A 1 87 ? -21.273 20.13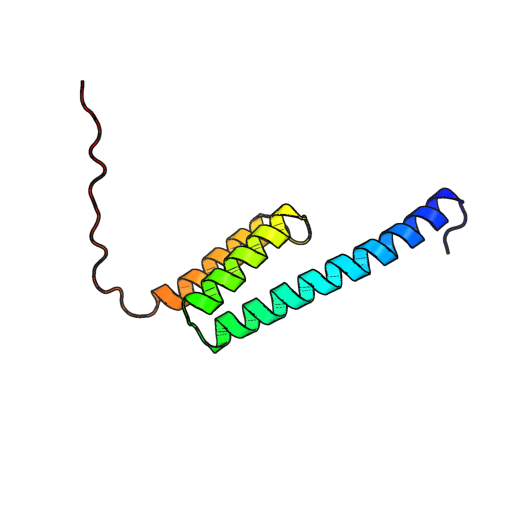8 17.279 1.00 43.03 87 THR A C 1
ATOM 702 O O . THR A 1 87 ? -21.114 19.593 16.185 1.00 43.03 87 THR A O 1
ATOM 705 N N . SER A 1 88 ? -22.206 21.051 17.506 1.00 43.84 88 SER A N 1
ATOM 706 C CA . SER A 1 88 ? -23.128 21.626 16.546 1.00 43.84 88 SER A CA 1
ATOM 707 C C . SER A 1 88 ? -22.393 22.214 15.341 1.00 43.84 88 SER A C 1
ATOM 709 O O . SER A 1 88 ? -21.533 23.086 15.463 1.00 43.84 88 SER A O 1
ATOM 711 N N . LYS A 1 89 ? -22.784 21.784 14.138 1.00 45.66 89 LYS A N 1
ATOM 712 C CA . LYS A 1 89 ? -22.575 22.591 12.935 1.00 45.66 89 LYS A CA 1
ATOM 713 C C . LYS A 1 89 ? -23.449 23.841 13.078 1.00 45.66 89 LYS A C 1
ATOM 715 O O . LYS A 1 89 ? -24.647 23.774 12.823 1.00 45.66 89 LYS A O 1
ATOM 720 N N . LYS A 1 90 ? -22.872 24.969 13.504 1.00 42.16 90 LYS A N 1
ATOM 721 C CA . LYS A 1 90 ? -23.477 26.288 13.274 1.00 42.16 90 LYS A CA 1
ATOM 722 C C . LYS A 1 90 ? -23.450 26.547 11.766 1.00 42.16 90 LYS A C 1
ATOM 724 O O . LYS A 1 90 ? -22.387 26.745 11.187 1.00 42.16 90 LYS A O 1
ATOM 729 N N . THR A 1 91 ? -24.614 26.494 11.131 1.00 49.56 91 THR A N 1
ATOM 730 C CA . THR A 1 91 ? -24.852 27.069 9.803 1.00 49.56 91 THR A CA 1
ATOM 731 C C . THR A 1 91 ? -24.797 28.597 9.908 1.00 49.56 91 THR A C 1
ATOM 733 O O . THR A 1 91 ? -25.530 29.136 10.743 1.00 49.56 91 THR A O 1
ATOM 736 N N . PRO A 1 92 ? -24.001 29.319 9.104 1.00 55.34 92 PRO A N 1
ATOM 737 C CA . PRO A 1 92 ? -24.185 30.760 8.975 1.00 55.34 92 PRO A CA 1
ATOM 738 C C . PRO A 1 92 ? -25.499 31.019 8.220 1.00 55.34 92 PRO A C 1
ATOM 740 O O . PRO A 1 92 ? -25.739 30.440 7.160 1.00 55.34 92 PRO A O 1
ATOM 743 N N . LYS A 1 93 ? -26.382 31.824 8.818 1.00 48.75 93 LYS A N 1
ATOM 744 C CA . LYS A 1 93 ? -27.638 32.310 8.234 1.00 48.75 93 LYS A CA 1
ATOM 745 C C . LYS A 1 93 ? -27.466 33.803 7.933 1.00 48.75 93 LYS A C 1
ATOM 747 O O . LYS A 1 93 ? -27.039 34.522 8.832 1.00 48.75 93 LYS A O 1
ATOM 752 N N . LYS A 1 94 ? -27.943 34.182 6.741 1.00 44.41 94 LYS A N 1
ATOM 753 C CA . LYS A 1 94 ? -27.951 35.500 6.080 1.00 44.41 94 LYS A CA 1
ATOM 754 C C . LYS A 1 94 ? -26.602 36.008 5.586 1.00 44.41 94 LYS A C 1
ATOM 756 O O . LYS A 1 94 ? -25.707 36.243 6.419 1.00 44.41 94 LYS A O 1
#